Protein AF-A0A519ID00-F1 (afdb_monomer)

Solvent-accessible surface area (backbone atoms only — not comparable to full-atom val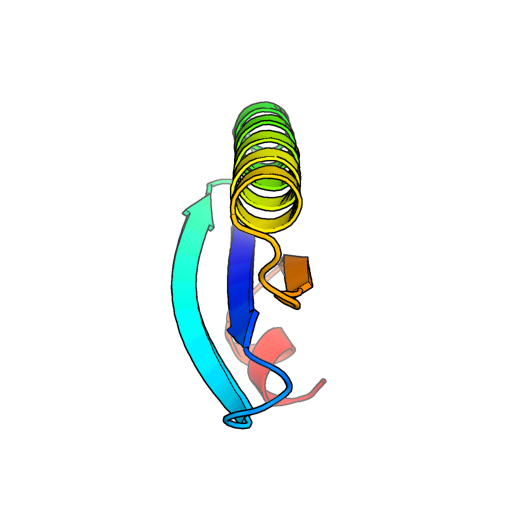ues): 3660 Å² total; per-residue (Å²): 68,32,38,41,33,39,32,32,72,86,78,71,40,78,78,46,76,47,80,37,54,66,91,37,49,67,60,54,51,52,53,41,54,51,49,50,52,51,30,59,74,69,72,47,78,59,48,67,44,80,45,80,36,94,50,76,72,61,67,78,77,112

Structure (mmCIF, N/CA/C/O backbone):
data_AF-A0A519ID00-F1
#
_entry.id   AF-A0A519ID00-F1
#
loop_
_atom_site.group_PDB
_atom_site.id
_atom_site.type_symbol
_atom_site.label_atom_id
_atom_site.label_alt_id
_atom_site.label_comp_id
_atom_site.label_asym_id
_atom_site.label_entity_id
_atom_site.label_seq_id
_atom_site.pdbx_PDB_ins_code
_atom_site.Cartn_x
_atom_site.Cartn_y
_atom_site.Cartn_z
_atom_site.occupancy
_atom_site.B_iso_or_equiv
_atom_site.auth_seq_id
_atom_site.auth_comp_id
_atom_site.auth_asym_id
_atom_site.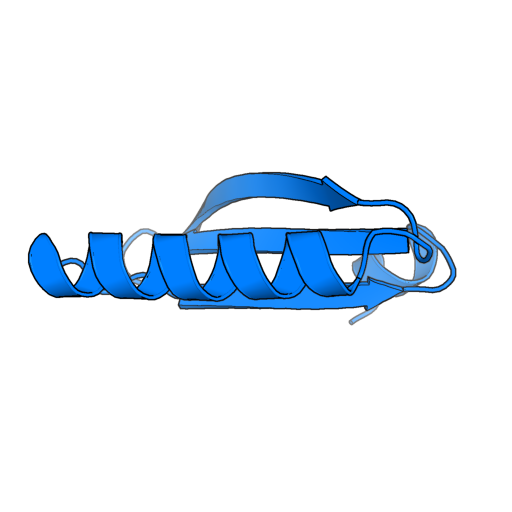auth_atom_id
_atom_site.pdbx_PDB_model_num
ATOM 1 N N . MET A 1 1 ? 9.019 -6.026 -11.760 1.00 87.50 1 MET A N 1
ATOM 2 C CA . MET A 1 1 ? 7.631 -5.595 -11.467 1.00 87.50 1 MET A CA 1
ATOM 3 C C . MET A 1 1 ? 7.502 -5.353 -9.973 1.00 87.50 1 MET A C 1
ATOM 5 O O . MET A 1 1 ? 8.093 -6.084 -9.180 1.00 87.50 1 MET A O 1
ATOM 9 N N . ILE A 1 2 ? 6.726 -4.349 -9.574 1.00 90.00 2 ILE A N 1
ATOM 10 C CA . ILE A 1 2 ? 6.514 -3.993 -8.170 1.00 90.00 2 ILE A CA 1
ATOM 11 C C . ILE A 1 2 ? 5.030 -4.116 -7.846 1.00 90.00 2 ILE A C 1
ATOM 13 O O . ILE A 1 2 ? 4.186 -3.541 -8.523 1.00 90.00 2 ILE A O 1
ATOM 17 N N . TYR A 1 3 ? 4.719 -4.842 -6.785 1.00 91.81 3 TYR A N 1
ATOM 18 C CA . TYR A 1 3 ? 3.366 -5.103 -6.328 1.00 91.81 3 TYR A CA 1
ATOM 19 C C . TYR A 1 3 ? 3.134 -4.338 -5.034 1.00 91.81 3 TYR A C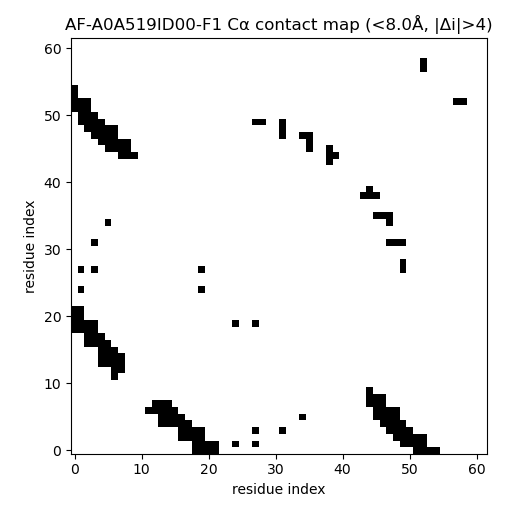 1
ATOM 21 O O . TYR A 1 3 ? 3.876 -4.505 -4.069 1.00 91.81 3 TYR A O 1
ATOM 29 N N . LEU A 1 4 ? 2.109 -3.497 -5.025 1.00 94.31 4 LEU A N 1
ATOM 30 C CA . LEU A 1 4 ? 1.625 -2.785 -3.853 1.00 94.31 4 LEU A CA 1
ATOM 31 C C . LEU A 1 4 ? 0.341 -3.457 -3.379 1.00 94.31 4 LEU A C 1
ATOM 33 O O . LEU A 1 4 ? -0.656 -3.469 -4.105 1.00 94.31 4 LEU A O 1
ATOM 37 N N . MET A 1 5 ? 0.368 -4.011 -2.176 1.00 94.19 5 MET A N 1
ATOM 38 C CA . MET A 1 5 ? -0.735 -4.753 -1.577 1.00 94.19 5 MET A CA 1
ATOM 39 C C . MET A 1 5 ? -1.253 -4.003 -0.352 1.00 94.19 5 MET A C 1
ATOM 41 O O . MET A 1 5 ? -0.466 -3.640 0.512 1.00 94.19 5 MET A O 1
ATOM 45 N N . ASP A 1 6 ? -2.563 -3.778 -0.292 1.00 94.19 6 ASP A N 1
ATOM 46 C CA . ASP A 1 6 ? -3.283 -3.312 0.899 1.00 94.19 6 ASP A CA 1
ATOM 47 C C . ASP A 1 6 ? -3.963 -4.526 1.538 1.00 94.19 6 ASP A C 1
ATOM 49 O O . ASP A 1 6 ? -4.889 -5.110 0.956 1.00 94.19 6 ASP A O 1
ATOM 53 N N . PHE A 1 7 ? -3.449 -4.940 2.691 1.00 93.12 7 PHE A N 1
ATOM 54 C CA . PHE A 1 7 ? -3.865 -6.132 3.408 1.00 93.12 7 PHE A CA 1
ATOM 55 C C . PHE A 1 7 ? -4.547 -5.767 4.726 1.00 93.12 7 PHE A C 1
ATOM 57 O O . PHE A 1 7 ? -4.026 -4.996 5.532 1.00 93.12 7 PHE A O 1
ATOM 64 N N . ASP A 1 8 ? -5.709 -6.372 4.963 1.00 92.56 8 ASP A N 1
ATOM 65 C CA . ASP A 1 8 ? -6.418 -6.292 6.233 1.00 92.56 8 ASP A CA 1
ATOM 66 C C . ASP A 1 8 ? -6.078 -7.532 7.087 1.00 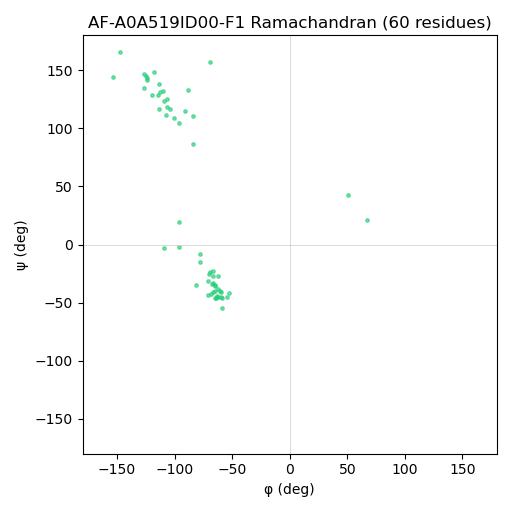92.56 8 ASP A C 1
ATOM 68 O O . ASP A 1 8 ? -6.611 -8.623 6.832 1.00 92.56 8 ASP A O 1
ATOM 72 N N . PRO A 1 9 ? -5.224 -7.401 8.120 1.00 88.38 9 PRO A N 1
ATOM 73 C CA . PRO A 1 9 ? -4.857 -8.510 8.995 1.00 88.38 9 PRO A CA 1
ATOM 74 C C . PRO A 1 9 ? -6.023 -9.023 9.848 1.00 88.38 9 PRO A C 1
ATOM 76 O O . PRO A 1 9 ? -6.046 -10.203 10.208 1.00 88.38 9 PRO A O 1
ATOM 79 N N . LYS A 1 10 ? -7.018 -8.181 10.154 1.00 89.44 10 LYS A N 1
ATOM 80 C CA . LYS A 1 10 ? -8.173 -8.558 10.978 1.00 89.44 10 LYS A CA 1
ATOM 81 C C . LYS A 1 10 ? -9.093 -9.512 10.225 1.00 89.4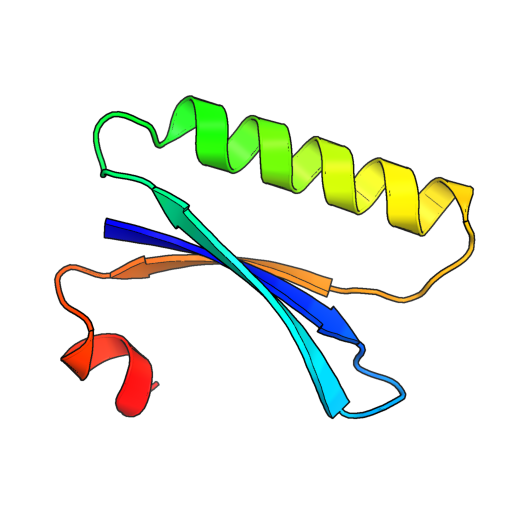4 10 LYS A C 1
ATOM 83 O O . LYS A 1 10 ? -9.548 -10.502 10.797 1.00 89.44 10 LYS A O 1
ATOM 88 N N . HIS A 1 11 ? -9.347 -9.231 8.951 1.00 90.38 11 HIS A N 1
ATOM 89 C CA . HIS A 1 11 ? -10.192 -10.071 8.097 1.00 90.38 11 HIS A CA 1
ATOM 90 C C . HIS A 1 11 ? -9.391 -11.063 7.246 1.00 90.38 11 HIS A C 1
ATOM 92 O O . HIS A 1 11 ? -9.987 -11.878 6.542 1.00 90.38 11 HIS A O 1
ATOM 98 N N . ARG A 1 12 ? -8.053 -11.022 7.334 1.00 89.69 12 ARG A N 1
ATOM 99 C CA . ARG A 1 12 ? -7.113 -11.824 6.537 1.00 89.69 12 ARG A CA 1
ATOM 100 C C . ARG A 1 12 ? -7.409 -11.737 5.043 1.00 89.69 12 ARG A C 1
ATOM 102 O O . ARG A 1 12 ? -7.397 -12.750 4.343 1.00 89.69 12 ARG A O 1
ATOM 109 N N . CYS A 1 13 ? -7.714 -10.536 4.561 1.00 90.62 13 CYS A N 1
ATOM 110 C CA . CYS A 1 13 ? -8.096 -10.328 3.173 1.00 90.62 13 CYS A CA 1
ATOM 111 C C . CYS A 1 13 ? -7.204 -9.290 2.495 1.00 90.62 13 CYS A C 1
ATOM 113 O O . CYS A 1 13 ? -6.785 -8.297 3.088 1.00 90.62 13 CYS A O 1
ATOM 115 N N . LEU A 1 14 ? -6.917 -9.540 1.220 1.00 90.25 14 LEU A N 1
ATOM 116 C CA . LEU A 1 14 ? -6.258 -8.576 0.356 1.00 90.25 14 LEU A CA 1
ATOM 117 C C . LEU A 1 14 ? -7.326 -7.633 -0.198 1.00 90.25 14 LEU A C 1
ATOM 119 O O . LEU A 1 14 ? -8.164 -8.039 -1.004 1.00 90.25 14 LEU A O 1
ATOM 123 N N . HIS A 1 15 ? -7.307 -6.381 0.242 1.00 89.25 15 HIS A N 1
ATOM 124 C CA . HIS A 1 15 ? -8.319 -5.400 -0.128 1.00 89.25 15 HIS A CA 1
ATOM 125 C C . HIS A 1 15 ? -8.031 -4.779 -1.498 1.00 89.25 15 HIS A C 1
ATOM 127 O O . HIS A 1 15 ? -8.946 -4.449 -2.260 1.00 89.25 15 HIS A O 1
ATOM 133 N N . ARG A 1 16 ? -6.749 -4.596 -1.820 1.00 89.94 16 ARG A N 1
ATOM 134 C CA . ARG A 1 16 ? -6.313 -4.078 -3.116 1.00 89.94 16 ARG A CA 1
ATOM 135 C C . ARG A 1 16 ? -4.912 -4.570 -3.443 1.00 89.94 16 ARG A C 1
ATOM 137 O O . ARG A 1 16 ? -4.047 -4.629 -2.580 1.00 89.94 16 ARG A O 1
ATOM 144 N N . MET A 1 17 ? -4.686 -4.831 -4.726 1.00 92.44 17 MET A N 1
ATOM 145 C CA . MET A 1 17 ? -3.358 -5.008 -5.296 1.00 92.44 17 MET A CA 1
ATOM 146 C C . MET A 1 17 ? -3.196 -4.067 -6.486 1.00 92.44 17 MET A C 1
ATOM 148 O O . MET A 1 17 ? -4.097 -3.949 -7.319 1.00 92.44 17 MET A O 1
ATOM 152 N N . ARG A 1 18 ? -2.060 -3.380 -6.560 1.00 93.12 18 ARG A N 1
ATOM 153 C CA . ARG A 1 18 ? -1.640 -2.583 -7.714 1.00 93.12 18 ARG A CA 1
ATOM 154 C C . ARG A 1 18 ? -0.274 -3.050 -8.178 1.00 93.12 18 ARG A C 1
ATOM 156 O O . ARG A 1 18 ? 0.560 -3.418 -7.358 1.00 93.12 18 ARG A O 1
ATOM 163 N N . VAL A 1 19 ? -0.061 -3.012 -9.484 1.00 92.81 19 VAL A N 1
ATOM 164 C CA . VAL A 1 19 ? 1.208 -3.378 -10.108 1.00 92.81 19 VAL A CA 1
ATOM 165 C C . VAL A 1 19 ? 1.812 -2.129 -10.726 1.00 92.81 19 VAL A C 1
ATOM 167 O O . VAL A 1 19 ? 1.102 -1.317 -11.317 1.00 92.81 19 VAL A O 1
ATOM 170 N N . PHE A 1 20 ? 3.114 -1.987 -10.556 1.00 92.25 20 PHE A N 1
ATOM 171 C CA . PHE A 1 20 ? 3.932 -0.920 -11.095 1.00 92.25 20 PHE A CA 1
ATOM 172 C C . PHE A 1 20 ? 5.100 -1.537 -11.858 1.00 92.25 20 PHE A C 1
ATOM 174 O O . PHE A 1 20 ? 5.646 -2.573 -11.460 1.00 92.25 20 PHE A O 1
ATOM 181 N N . ASP A 1 21 ? 5.523 -0.867 -12.922 1.00 92.75 21 ASP A N 1
ATOM 182 C CA . ASP A 1 21 ? 6.773 -1.210 -13.584 1.00 92.75 21 ASP A CA 1
ATOM 183 C C . ASP A 1 21 ? 7.964 -0.861 -12.684 1.00 92.75 21 ASP A C 1
ATOM 185 O O . ASP A 1 21 ? 7.891 0.020 -11.824 1.00 92.75 21 ASP A O 1
ATOM 189 N N . ASP A 1 22 ? 9.112 -1.503 -12.905 1.00 87.06 22 ASP A N 1
ATOM 190 C CA . ASP A 1 22 ? 10.314 -1.220 -12.105 1.00 87.06 22 ASP A CA 1
ATOM 191 C C . ASP A 1 22 ? 10.795 0.233 -12.263 1.00 87.06 22 ASP A C 1
ATOM 193 O O . ASP A 1 22 ? 11.364 0.807 -11.333 1.00 87.06 22 ASP A O 1
ATOM 197 N N . GLN A 1 23 ? 10.497 0.859 -13.408 1.00 92.88 23 GLN A N 1
ATOM 198 C CA . GLN A 1 23 ? 10.744 2.284 -13.656 1.00 92.88 23 GLN A CA 1
ATOM 199 C C . GLN A 1 23 ? 9.879 3.198 -12.772 1.00 92.88 23 GLN A C 1
ATOM 201 O O . GLN A 1 23 ? 10.254 4.336 -12.503 1.00 92.88 23 GLN A O 1
ATOM 206 N N . GLN A 1 24 ? 8.745 2.699 -12.278 1.00 93.88 24 GLN A N 1
ATOM 207 C CA . GLN A 1 24 ? 7.789 3.427 -11.442 1.00 93.88 24 GLN A CA 1
ATOM 208 C C . GLN A 1 24 ? 8.004 3.166 -9.944 1.00 93.88 24 GLN A C 1
ATOM 210 O O . GLN A 1 24 ? 7.113 3.411 -9.132 1.00 93.88 24 GLN A O 1
ATOM 215 N N . ARG A 1 25 ? 9.191 2.693 -9.541 1.00 90.81 25 ARG A N 1
ATOM 216 C CA . ARG A 1 25 ? 9.506 2.385 -8.138 1.00 90.81 25 ARG A CA 1
ATOM 217 C C . ARG A 1 25 ? 9.229 3.540 -7.180 1.00 90.81 25 ARG A C 1
ATOM 219 O O . ARG A 1 25 ? 8.702 3.301 -6.098 1.00 90.81 25 ARG A O 1
ATOM 226 N N . LEU A 1 26 ? 9.574 4.766 -7.572 1.00 93.62 26 LEU A N 1
ATOM 227 C CA . LEU A 1 26 ? 9.332 5.945 -6.741 1.00 93.62 26 LEU A CA 1
ATOM 228 C C . LEU A 1 26 ? 7.828 6.169 -6.531 1.00 93.62 26 LEU A C 1
ATOM 230 O O . LEU A 1 26 ? 7.382 6.305 -5.398 1.00 93.62 26 LEU A O 1
ATOM 234 N N . LEU A 1 27 ? 7.043 6.087 -7.606 1.00 95.12 27 LEU A N 1
ATOM 235 C CA . LEU A 1 27 ? 5.588 6.214 -7.547 1.00 95.12 27 LEU A CA 1
ATOM 236 C C . LEU A 1 27 ? 4.955 5.126 -6.664 1.00 95.12 27 LEU A C 1
ATOM 238 O O . LEU A 1 27 ? 4.049 5.404 -5.883 1.00 95.12 27 LEU A O 1
ATOM 242 N N . ALA A 1 28 ? 5.453 3.889 -6.747 1.00 94.19 28 ALA A N 1
ATOM 243 C CA . ALA A 1 28 ? 4.991 2.792 -5.901 1.00 94.19 28 ALA A CA 1
ATOM 244 C C . ALA A 1 28 ? 5.262 3.061 -4.405 1.00 94.19 28 ALA A C 1
ATOM 246 O O . ALA A 1 28 ? 4.424 2.745 -3.561 1.00 94.19 28 ALA A O 1
ATOM 247 N N . GLN A 1 29 ? 6.406 3.672 -4.071 1.00 93.81 29 GLN A N 1
ATOM 248 C CA . GLN A 1 29 ? 6.749 4.083 -2.703 1.00 93.81 29 GLN A CA 1
ATOM 249 C C . GLN A 1 29 ? 5.876 5.233 -2.199 1.00 93.81 29 GLN A C 1
ATOM 251 O O . GLN A 1 29 ? 5.411 5.187 -1.060 1.00 93.81 29 GLN A O 1
ATOM 256 N N . GLU A 1 30 ? 5.622 6.235 -3.038 1.00 96.50 30 GLU A N 1
ATOM 257 C CA . GLU A 1 30 ? 4.737 7.354 -2.703 1.00 96.50 30 GLU A CA 1
ATOM 258 C C . GLU A 1 30 ? 3.305 6.877 -2.445 1.00 96.50 30 GLU A C 1
ATOM 260 O O . GLU A 1 30 ? 2.702 7.241 -1.435 1.00 96.50 30 GLU A O 1
ATOM 265 N N . GLU A 1 31 ? 2.772 6.004 -3.303 1.00 95.75 31 GLU A N 1
ATOM 266 C CA . GLU A 1 31 ? 1.440 5.430 -3.106 1.00 95.75 31 GLU A CA 1
ATOM 267 C C . GLU A 1 31 ? 1.384 4.514 -1.874 1.00 95.75 31 GLU A C 1
ATOM 269 O O . GLU A 1 31 ? 0.364 4.514 -1.184 1.00 95.75 31 GLU A O 1
ATOM 274 N N . ARG A 1 32 ? 2.472 3.801 -1.533 1.00 94.94 32 ARG A N 1
ATOM 275 C CA . ARG A 1 32 ? 2.557 3.055 -0.265 1.00 94.94 32 ARG A CA 1
ATOM 276 C C . ARG A 1 32 ? 2.393 3.986 0.930 1.00 94.94 32 ARG A C 1
ATOM 278 O O . ARG A 1 32 ? 1.503 3.772 1.748 1.00 94.94 32 ARG A O 1
ATOM 285 N N . LEU A 1 33 ? 3.210 5.036 0.997 1.00 95.12 33 LEU A N 1
ATOM 286 C CA . LEU A 1 33 ? 3.180 6.003 2.095 1.00 95.12 33 LEU A CA 1
ATOM 287 C C . LEU A 1 33 ? 1.813 6.690 2.195 1.00 95.12 33 LEU A C 1
ATOM 289 O O . LEU A 1 33 ? 1.274 6.872 3.283 1.00 95.12 33 LEU A O 1
ATOM 293 N N . ARG A 1 34 ? 1.224 7.046 1.051 1.00 95.75 34 ARG A N 1
ATOM 294 C CA . ARG A 1 34 ? -0.111 7.638 0.994 1.00 95.75 34 ARG A CA 1
ATOM 295 C C . ARG A 1 34 ? -1.171 6.715 1.596 1.00 95.75 34 ARG A C 1
ATOM 297 O O . ARG A 1 34 ? -2.008 7.196 2.353 1.00 95.75 34 ARG A O 1
ATOM 304 N N . LEU A 1 35 ? -1.154 5.424 1.262 1.00 94.69 35 LEU A N 1
ATOM 305 C CA . LEU A 1 35 ? -2.089 4.450 1.830 1.00 94.69 35 LEU A CA 1
ATOM 306 C C . LEU A 1 35 ? -1.863 4.273 3.334 1.00 94.69 35 LEU A C 1
ATOM 308 O O . LEU A 1 35 ? -2.823 4.363 4.092 1.00 94.69 35 LEU A O 1
ATOM 312 N N . GLU A 1 36 ? -0.613 4.124 3.782 1.00 93.62 36 GLU A N 1
ATOM 313 C CA . GLU A 1 36 ? -0.276 4.023 5.213 1.00 93.62 36 GLU A CA 1
ATOM 314 C C . GLU A 1 36 ? -0.839 5.211 6.009 1.00 93.62 36 GLU A C 1
ATOM 316 O O . GLU A 1 36 ? -1.475 5.027 7.048 1.00 93.62 36 GLU A O 1
ATOM 321 N N . LEU A 1 37 ? -0.673 6.433 5.492 1.00 95.62 37 LEU A N 1
ATOM 322 C CA . LEU A 1 37 ? -1.212 7.643 6.113 1.00 95.62 37 LEU A CA 1
ATOM 323 C C . LEU A 1 37 ? -2.744 7.664 6.130 1.00 95.62 37 LEU A C 1
ATOM 325 O O . LEU A 1 37 ? -3.328 8.074 7.132 1.00 95.62 37 LEU A O 1
ATOM 329 N N . LEU A 1 38 ? -3.400 7.218 5.054 1.00 95.25 38 LEU A N 1
ATOM 330 C CA . LEU A 1 38 ? -4.861 7.136 4.995 1.00 95.25 38 LEU A CA 1
ATOM 331 C C . LEU A 1 38 ? -5.413 6.149 6.030 1.00 95.25 38 LEU A C 1
ATOM 333 O O . LEU A 1 38 ? -6.362 6.486 6.736 1.00 95.25 38 LEU A O 1
ATOM 337 N N . HIS A 1 39 ? -4.807 4.967 6.166 1.00 93.88 39 HIS A N 1
ATOM 338 C CA . HIS A 1 39 ? -5.233 3.975 7.157 1.00 93.88 39 HIS A CA 1
ATOM 339 C C . HIS A 1 39 ? -4.989 4.463 8.584 1.00 93.88 39 HIS A C 1
ATOM 341 O O . HIS A 1 39 ? -5.877 4.347 9.429 1.00 93.88 39 HIS A O 1
ATOM 347 N N . LEU A 1 40 ? -3.842 5.107 8.834 1.00 93.19 40 LEU A N 1
ATOM 348 C CA . LEU A 1 40 ? -3.545 5.726 10.124 1.00 93.19 40 LEU A CA 1
ATOM 349 C C . LEU A 1 40 ? -4.594 6.786 10.493 1.00 93.19 40 LEU A C 1
ATOM 351 O O . LEU A 1 40 ? -5.099 6.790 11.614 1.00 93.19 40 LEU A O 1
ATOM 355 N N . GLN A 1 41 ? -4.952 7.662 9.549 1.00 95.31 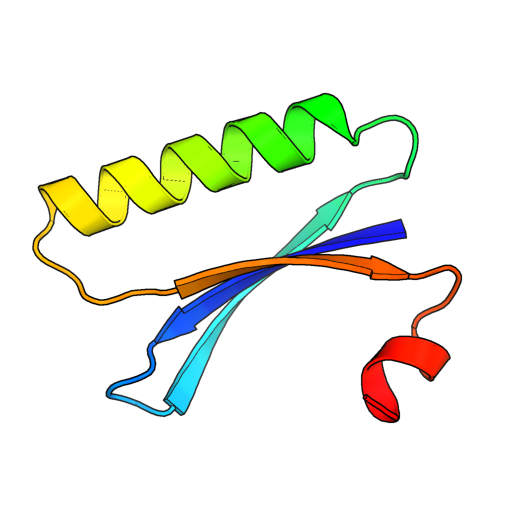41 GLN A N 1
ATOM 356 C CA . GLN A 1 41 ? -5.978 8.690 9.751 1.00 95.31 41 GLN A CA 1
ATOM 357 C C . GLN A 1 41 ? -7.372 8.097 9.978 1.00 95.31 41 GLN A C 1
ATOM 359 O O . GLN A 1 41 ? -8.146 8.643 10.762 1.00 95.31 41 GLN A O 1
AT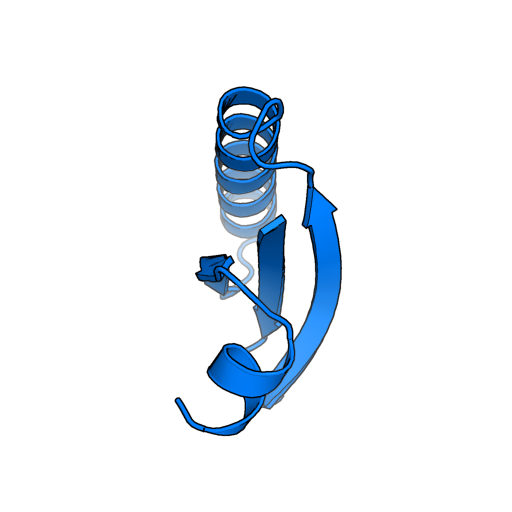OM 364 N N . ALA A 1 42 ? -7.688 6.983 9.319 1.00 93.00 42 ALA A N 1
ATOM 365 C CA . ALA A 1 42 ? -8.949 6.271 9.488 1.00 93.00 42 ALA A CA 1
ATOM 366 C C . ALA A 1 42 ? -9.003 5.416 10.772 1.00 93.00 42 ALA A C 1
ATOM 368 O O . ALA A 1 42 ? -10.062 4.883 11.101 1.00 93.00 42 ALA A O 1
ATOM 369 N N . GLY A 1 43 ? -7.888 5.273 11.501 1.00 92.12 43 GLY A N 1
ATOM 370 C CA . GLY A 1 43 ? -7.786 4.366 12.647 1.00 92.12 43 GLY A CA 1
ATOM 371 C C . GLY A 1 43 ? -7.880 2.888 12.252 1.00 92.12 43 GLY A C 1
ATOM 372 O O . GLY A 1 43 ? -8.222 2.042 13.079 1.00 92.12 43 GLY A O 1
ATOM 373 N N . GLU A 1 44 ? -7.606 2.573 10.987 1.00 91.44 44 GLU A N 1
ATOM 374 C CA . GLU A 1 44 ? -7.625 1.214 10.469 1.00 91.44 44 GLU A CA 1
ATOM 375 C C . GLU A 1 44 ? -6.257 0.557 10.663 1.00 91.44 44 GLU A C 1
ATOM 377 O O . GLU A 1 44 ? -5.216 1.113 10.312 1.00 91.44 44 GLU A O 1
ATOM 382 N N . GLN A 1 45 ? -6.255 -0.670 11.177 1.00 88.69 45 GLN A N 1
ATOM 383 C CA . GLN A 1 45 ? -5.065 -1.513 11.165 1.00 88.69 45 GLN A CA 1
ATOM 384 C C . GLN A 1 45 ? -4.986 -2.222 9.816 1.00 88.69 45 GLN A C 1
ATOM 386 O O . GLN A 1 45 ? -5.505 -3.326 9.679 1.00 88.69 45 GLN A O 1
ATOM 391 N N . ARG A 1 46 ? -4.374 -1.568 8.826 1.00 89.75 46 ARG A N 1
ATOM 392 C CA . ARG A 1 46 ? -4.026 -2.183 7.540 1.00 89.75 46 ARG A CA 1
ATOM 393 C C . ARG A 1 46 ? -2.526 -2.182 7.321 1.00 89.75 46 ARG A C 1
ATOM 395 O O . ARG A 1 46 ? -1.819 -1.279 7.767 1.00 89.75 46 ARG A O 1
ATOM 402 N N . GLU A 1 47 ? -2.065 -3.199 6.616 1.00 90.75 47 GLU A N 1
ATOM 403 C CA . GLU A 1 47 ? -0.672 -3.363 6.232 1.00 90.75 47 GLU A CA 1
ATOM 404 C C . GLU A 1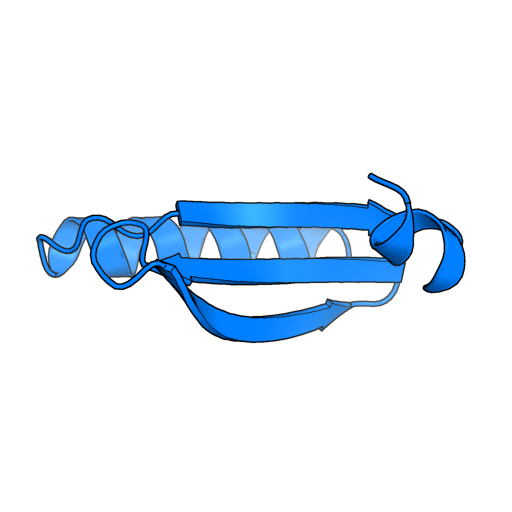 47 ? -0.527 -3.065 4.744 1.00 90.75 47 GLU A C 1
ATOM 406 O O . GLU A 1 47 ? -1.202 -3.667 3.908 1.00 90.75 47 GLU A O 1
ATOM 411 N N . VAL A 1 48 ? 0.370 -2.137 4.410 1.00 92.38 48 VAL A N 1
ATOM 412 C CA . VAL A 1 48 ? 0.659 -1.787 3.019 1.00 92.38 48 VAL A CA 1
ATOM 413 C C . VAL A 1 48 ? 2.032 -2.332 2.642 1.00 92.38 48 VAL A C 1
ATOM 415 O O . VAL A 1 48 ? 3.064 -1.881 3.136 1.00 92.38 48 VAL A O 1
ATOM 418 N N . ILE A 1 49 ? 2.054 -3.322 1.756 1.00 91.19 49 ILE A N 1
ATOM 419 C CA . ILE A 1 49 ? 3.248 -4.106 1.433 1.00 91.19 49 ILE A CA 1
ATOM 420 C C . ILE A 1 49 ? 3.709 -3.769 0.017 1.00 91.19 49 ILE A C 1
ATOM 422 O O . ILE A 1 49 ? 2.913 -3.774 -0.921 1.00 91.19 49 ILE A O 1
ATOM 426 N N . LEU A 1 50 ? 5.009 -3.505 -0.144 1.00 91.50 50 LEU A N 1
ATOM 427 C CA . LEU A 1 50 ? 5.667 -3.410 -1.447 1.00 91.50 50 LEU A CA 1
ATOM 428 C C . LEU A 1 50 ? 6.541 -4.638 -1.678 1.00 91.50 50 LEU A C 1
ATOM 430 O O . LEU A 1 50 ? 7.525 -4.846 -0.971 1.00 91.50 50 LEU A O 1
ATOM 434 N N . LEU A 1 51 ? 6.216 -5.403 -2.712 1.00 8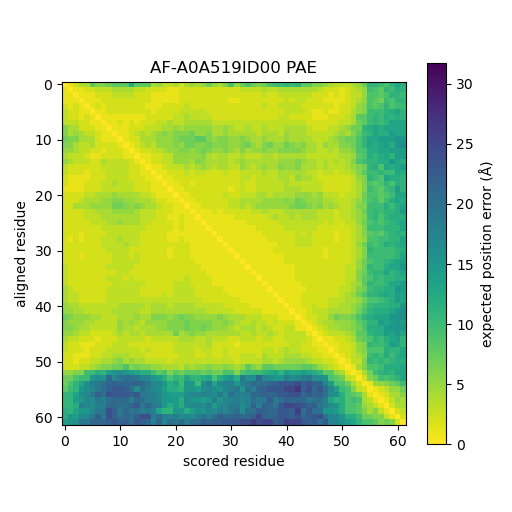9.25 51 LEU A N 1
ATOM 435 C CA . LEU A 1 51 ? 6.982 -6.561 -3.150 1.00 89.25 51 LEU A CA 1
ATOM 436 C C . LEU A 1 51 ? 7.579 -6.284 -4.525 1.00 89.25 51 LEU A C 1
ATOM 438 O O . LEU A 1 51 ? 6.858 -6.101 -5.502 1.00 89.25 51 LEU A O 1
ATOM 442 N N . ALA A 1 52 ? 8.906 -6.252 -4.606 1.00 82.81 52 ALA A N 1
ATOM 443 C CA . ALA A 1 52 ? 9.610 -6.237 -5.881 1.00 82.81 52 ALA A CA 1
ATOM 444 C C . ALA A 1 52 ? 9.908 -7.685 -6.281 1.00 82.81 52 ALA A C 1
ATOM 446 O O . ALA A 1 52 ? 10.679 -8.361 -5.602 1.00 82.81 52 ALA A O 1
ATOM 447 N N . ALA A 1 53 ? 9.304 -8.150 -7.371 1.00 73.38 53 ALA A N 1
ATOM 448 C CA . ALA A 1 53 ? 9.540 -9.484 -7.909 1.00 73.38 53 ALA A CA 1
ATOM 449 C C . ALA A 1 53 ? 9.982 -9.395 -9.374 1.00 73.38 53 ALA A C 1
ATOM 451 O O . ALA A 1 53 ? 9.503 -8.553 -10.145 1.00 73.38 53 ALA A O 1
ATOM 452 N N . ALA A 1 54 ? 10.919 -10.267 -9.749 1.00 60.84 54 ALA A N 1
ATOM 453 C CA . ALA A 1 54 ? 11.370 -10.397 -11.131 1.00 60.84 54 ALA A CA 1
ATOM 454 C C . ALA A 1 54 ? 10.283 -11.036 -12.018 1.00 60.84 54 ALA A C 1
ATOM 456 O O . ALA A 1 54 ? 10.169 -10.669 -13.185 1.00 60.84 54 ALA A O 1
ATOM 457 N N . ASP A 1 55 ? 9.447 -11.919 -11.453 1.00 58.62 55 ASP A N 1
ATOM 458 C CA . ASP A 1 55 ? 8.298 -12.548 -12.108 1.00 58.62 55 ASP A CA 1
ATOM 459 C C . ASP A 1 55 ? 7.140 -12.838 -11.119 1.00 58.62 55 ASP A C 1
ATOM 461 O O . ASP A 1 55 ? 7.300 -12.778 -9.898 1.00 58.62 55 ASP A O 1
ATOM 465 N N . GLU A 1 56 ? 5.945 -13.129 -11.644 1.00 53.16 56 GLU A N 1
ATOM 466 C CA . GLU A 1 56 ? 4.753 -13.495 -10.854 1.00 53.16 56 GLU A CA 1
ATOM 467 C C . GLU A 1 56 ? 4.887 -14.885 -10.191 1.00 53.16 56 GLU A C 1
ATOM 469 O O . GLU A 1 56 ? 4.267 -15.159 -9.163 1.00 53.16 56 GLU A O 1
ATOM 474 N N . ALA A 1 57 ? 5.732 -15.763 -10.744 1.00 56.34 57 ALA A N 1
ATOM 475 C CA . ALA A 1 57 ? 5.976 -17.105 -10.215 1.00 56.34 57 ALA A CA 1
ATOM 476 C C . ALA A 1 57 ? 6.703 -17.074 -8.860 1.00 56.34 57 ALA A C 1
ATOM 478 O O . ALA A 1 57 ? 6.410 -17.886 -7.982 1.00 56.34 57 ALA A O 1
ATOM 479 N N . THR A 1 58 ? 7.584 -16.095 -8.659 1.00 57.22 58 THR A N 1
ATOM 480 C CA . THR A 1 58 ? 8.331 -15.877 -7.417 1.00 57.22 58 THR A CA 1
ATOM 481 C C . THR A 1 58 ? 7.391 -15.511 -6.267 1.00 57.22 58 THR A C 1
ATOM 483 O O . THR A 1 58 ? 7.589 -15.977 -5.151 1.00 57.22 58 THR A O 1
ATOM 486 N N . LEU A 1 59 ? 6.313 -14.763 -6.540 1.00 56.94 59 LEU A N 1
ATOM 487 C CA . LEU A 1 59 ? 5.319 -14.366 -5.532 1.00 56.94 59 LEU A CA 1
ATOM 488 C C . LEU A 1 59 ? 4.441 -15.514 -5.025 1.00 56.94 59 LEU A C 1
ATOM 490 O O . LEU A 1 59 ? 3.915 -15.425 -3.924 1.00 56.94 59 LEU A O 1
ATOM 494 N N . ARG A 1 60 ? 4.249 -16.587 -5.805 1.00 58.81 60 ARG A N 1
ATOM 495 C CA . ARG A 1 60 ? 3.448 -17.748 -5.368 1.00 58.81 60 ARG A CA 1
ATOM 496 C C . ARG A 1 60 ? 4.193 -18.683 -4.414 1.00 58.81 60 ARG A C 1
ATOM 498 O O . ARG A 1 60 ? 3.554 -19.542 -3.812 1.00 58.81 60 ARG A O 1
ATOM 505 N N . HIS A 1 61 ? 5.515 -18.554 -4.314 1.00 55.47 61 HIS A N 1
ATOM 506 C CA . HIS A 1 61 ? 6.371 -19.465 -3.551 1.00 55.47 61 HIS A CA 1
ATOM 507 C C . HIS A 1 61 ? 6.967 -18.857 -2.269 1.00 55.47 61 HIS A C 1
ATOM 509 O O . HIS A 1 61 ? 7.635 -19.583 -1.532 1.00 55.47 61 HIS A O 1
ATOM 515 N N . THR A 1 62 ? 6.720 -17.574 -1.995 1.00 49.69 62 THR A N 1
ATOM 516 C CA . THR A 1 62 ? 7.120 -16.856 -0.768 1.00 49.69 62 THR A CA 1
ATOM 517 C C . THR A 1 62 ? 5.912 -16.516 0.081 1.00 49.69 62 THR A C 1
ATOM 519 O O . THR A 1 62 ? 5.967 -16.770 1.301 1.00 49.69 62 THR A O 1
#

Foldseek 3Di:
DKKKWKAQPVVRDTPDIDDDDPVCVVVSVVVLVVVVVVCVVVVGPIDIDIDDDPDPVVVVVD

Radius of gyration: 12.07 Å; Cα contacts (8 Å, |Δi|>4): 91; chains: 1; bounding box: 22×28×26 Å

pLDDT: mean 86.67, std 13.0, range [49.69, 96.5]

Sequence (62 aa):
MIYLMDFDPKHRCLHRMRVFDDQQRLLAQEERLRLELLHLQAGEQREVILLAAADEATLRHT

Secondary structure (DSSP, 8-state):
-EEEEEEETTTTEEEEEEEE-GGGHHHHHHHHHHHHHHHHHHT---EEEEEE-SSHHHHT--

Mean predicted aligned error: 5.7 Å